Protein AF-A0A9Q3BEN0-F1 (afdb_monomer_lite)

Structure (mmCIF, N/CA/C/O backbone):
data_AF-A0A9Q3BEN0-F1
#
_entry.id   AF-A0A9Q3BEN0-F1
#
loop_
_atom_site.group_PDB
_atom_site.id
_atom_site.type_symbol
_atom_site.label_atom_id
_atom_site.label_alt_id
_atom_site.label_comp_id
_atom_site.label_asym_id
_atom_site.label_entity_id
_atom_site.label_seq_id
_atom_site.pdbx_PDB_ins_code
_atom_site.Cartn_x
_atom_site.Cartn_y
_atom_site.Cartn_z
_atom_site.occupancy
_atom_site.B_iso_or_equiv
_atom_site.auth_seq_id
_atom_site.auth_comp_id
_atom_site.auth_asym_id
_atom_site.auth_atom_id
_atom_site.pdbx_PDB_model_num
ATOM 1 N N . MET A 1 1 ? 19.324 -15.780 -10.689 1.00 61.22 1 MET A N 1
ATOM 2 C CA . MET A 1 1 ? 20.238 -15.515 -11.826 1.00 61.22 1 MET A CA 1
ATOM 3 C C . MET A 1 1 ? 19.479 -14.907 -13.008 1.00 61.22 1 MET A C 1
ATOM 5 O O . MET A 1 1 ? 19.783 -13.780 -13.358 1.00 61.22 1 MET A O 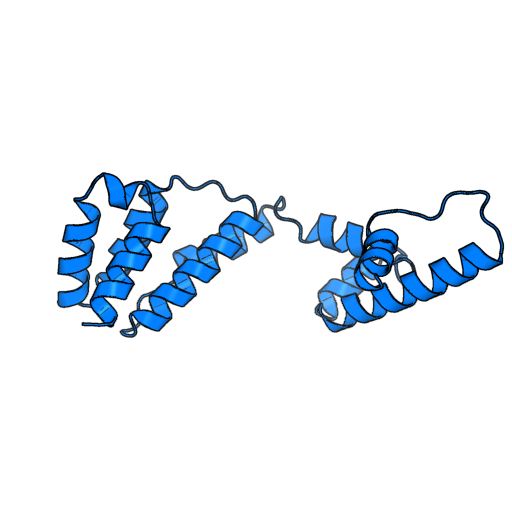1
ATOM 9 N N . ARG A 1 2 ? 18.416 -15.550 -13.523 1.00 81.31 2 ARG A N 1
ATOM 10 C CA . ARG A 1 2 ? 17.612 -15.040 -14.657 1.00 81.31 2 ARG A CA 1
ATOM 11 C C . ARG A 1 2 ? 16.867 -13.717 -14.419 1.00 81.31 2 ARG A C 1
ATOM 13 O O . ARG A 1 2 ? 16.832 -12.873 -15.303 1.00 81.31 2 ARG A O 1
ATOM 20 N N . SER A 1 3 ? 16.296 -13.518 -13.229 1.00 82.50 3 SER A N 1
ATOM 21 C CA . SER A 1 3 ? 15.608 -12.266 -12.869 1.00 82.50 3 SER A CA 1
ATOM 22 C C . SER A 1 3 ? 16.534 -11.047 -12.902 1.00 82.50 3 SER A C 1
ATOM 24 O O . SER A 1 3 ? 16.117 -9.979 -13.330 1.00 82.50 3 SER A O 1
ATOM 26 N N . LYS A 1 4 ? 17.801 -11.224 -12.503 1.00 87.81 4 LYS A N 1
ATOM 27 C CA . LYS A 1 4 ? 18.815 -10.164 -12.512 1.00 87.81 4 LYS A CA 1
ATOM 28 C C . LYS A 1 4 ? 19.163 -9.733 -13.941 1.00 87.81 4 LYS A C 1
ATOM 30 O O . LYS A 1 4 ? 19.175 -8.543 -14.207 1.00 87.81 4 LYS A O 1
ATOM 35 N N . GLU A 1 5 ? 19.347 -10.688 -14.857 1.00 88.31 5 GLU A N 1
ATOM 36 C CA . GLU A 1 5 ? 19.608 -10.397 -16.280 1.00 88.31 5 GLU A CA 1
ATOM 37 C C . GLU A 1 5 ? 18.430 -9.669 -16.954 1.00 88.31 5 GLU A C 1
ATOM 39 O O . GLU A 1 5 ? 18.627 -8.786 -17.782 1.00 88.31 5 GLU A O 1
ATOM 44 N N . LEU A 1 6 ? 17.188 -10.035 -16.610 1.00 89.94 6 LEU A N 1
ATOM 45 C CA . LEU A 1 6 ? 15.993 -9.356 -17.127 1.00 89.94 6 LEU A CA 1
ATOM 46 C C . LEU A 1 6 ? 15.854 -7.930 -16.578 1.00 89.94 6 LEU A C 1
ATOM 48 O O . LEU A 1 6 ? 15.389 -7.050 -17.300 1.00 89.94 6 LEU A O 1
ATOM 52 N N . MET A 1 7 ? 16.254 -7.702 -15.324 1.00 87.88 7 MET A N 1
ATOM 53 C CA . MET A 1 7 ? 16.275 -6.362 -14.737 1.00 87.88 7 MET A CA 1
ATOM 54 C C . MET A 1 7 ? 17.356 -5.489 -15.382 1.00 87.88 7 MET A C 1
ATOM 56 O O . MET A 1 7 ? 17.088 -4.358 -15.768 1.00 87.88 7 MET A O 1
ATOM 60 N N . GLU A 1 8 ? 18.545 -6.046 -15.597 1.00 90.19 8 GLU A N 1
ATOM 61 C CA . GLU A 1 8 ? 19.686 -5.355 -16.203 1.00 90.19 8 GLU A CA 1
ATOM 62 C C . GLU A 1 8 ? 19.359 -4.787 -17.594 1.00 90.19 8 GLU A C 1
ATOM 64 O O . GLU A 1 8 ? 19.619 -3.615 -17.863 1.00 90.19 8 GLU A O 1
ATOM 69 N N . VAL A 1 9 ? 18.674 -5.557 -18.451 1.00 90.88 9 VAL A N 1
ATOM 70 C CA . VAL A 1 9 ? 18.232 -5.063 -19.772 1.00 90.88 9 VAL A CA 1
ATOM 71 C C . VAL A 1 9 ? 17.102 -4.026 -19.708 1.00 90.88 9 VAL A C 1
ATOM 73 O O . VAL A 1 9 ? 16.739 -3.442 -20.733 1.00 90.88 9 VAL A O 1
ATOM 76 N N . CYS A 1 10 ? 16.483 -3.826 -18.543 1.00 89.56 10 CYS A N 1
ATOM 77 C CA . CYS A 1 10 ? 15.505 -2.762 -18.302 1.00 89.56 10 CYS A CA 1
ATOM 78 C C . CYS A 1 10 ? 16.161 -1.495 -17.732 1.00 89.56 10 CYS A C 1
ATOM 80 O O . CYS A 1 10 ? 15.649 -0.401 -17.955 1.00 89.56 10 CYS A O 1
ATOM 82 N N . GLU A 1 11 ? 17.277 -1.625 -17.017 1.00 88.94 11 GLU A N 1
ATOM 83 C CA . GLU A 1 11 ? 17.954 -0.521 -16.322 1.00 88.94 11 GLU A CA 1
ATOM 84 C C . GLU A 1 11 ? 19.091 0.111 -17.128 1.00 88.94 11 GLU A C 1
ATOM 86 O O . GLU A 1 11 ? 19.399 1.283 -16.913 1.00 88.94 11 GLU A O 1
ATOM 91 N N . SER A 1 12 ? 19.650 -0.615 -18.100 1.00 87.44 12 SER A N 1
ATOM 92 C CA . SER A 1 12 ? 20.777 -0.156 -18.920 1.00 87.44 12 SER A CA 1
ATOM 93 C C . SER A 1 12 ? 20.530 -0.344 -20.418 1.00 87.44 12 SER A C 1
ATOM 95 O O . SER A 1 12 ? 19.690 -1.142 -20.836 1.00 87.44 12 SER A O 1
ATOM 97 N N . GLN A 1 13 ? 21.266 0.401 -21.248 1.00 83.12 13 GLN A N 1
ATOM 98 C CA . GLN A 1 13 ? 21.343 0.165 -22.694 1.00 83.12 13 GLN A CA 1
ATOM 99 C C . GLN A 1 13 ? 22.597 -0.634 -23.036 1.00 83.12 13 GLN A C 1
ATOM 101 O O . GLN A 1 13 ? 23.600 -0.541 -22.338 1.00 83.12 13 GLN A O 1
ATOM 106 N N . LEU A 1 14 ? 22.533 -1.375 -24.143 1.00 80.81 14 LEU A N 1
ATOM 107 C CA . LEU A 1 14 ? 23.715 -2.008 -24.709 1.00 80.81 14 LEU A CA 1
ATOM 108 C C . LEU A 1 14 ? 24.682 -0.938 -25.224 1.00 80.81 14 LEU A C 1
ATOM 110 O O . LEU A 1 14 ? 24.268 -0.051 -25.978 1.00 80.81 14 LEU A O 1
ATOM 114 N N . GLU A 1 15 ? 25.949 -1.017 -24.828 1.00 76.44 15 GLU A N 1
ATOM 115 C CA . GLU A 1 15 ? 26.978 -0.075 -25.267 1.00 76.44 15 GLU A CA 1
ATOM 116 C C . GLU A 1 15 ? 27.457 -0.368 -26.699 1.00 76.44 15 GLU A C 1
ATOM 118 O O . GLU A 1 15 ? 27.318 -1.472 -27.231 1.00 76.44 15 GLU A O 1
ATOM 123 N N . HIS A 1 16 ? 28.024 0.646 -27.360 1.00 60.53 16 HIS A N 1
ATOM 124 C CA . HIS A 1 16 ? 28.595 0.476 -28.696 1.00 60.53 16 HIS A CA 1
ATOM 125 C C . HIS A 1 16 ? 29.942 -0.253 -28.585 1.00 60.53 16 HIS A C 1
ATOM 127 O O . HIS A 1 16 ? 30.868 0.273 -27.976 1.00 60.53 16 HIS A O 1
ATOM 133 N N . GLY A 1 17 ? 30.066 -1.431 -29.208 1.00 63.38 17 GLY A N 1
ATOM 134 C CA . GLY A 1 17 ? 31.314 -2.212 -29.226 1.00 63.38 17 GLY A CA 1
ATOM 135 C C . GLY A 1 17 ? 31.166 -3.698 -28.889 1.00 63.38 17 GLY A C 1
ATOM 136 O O . GLY A 1 17 ? 32.157 -4.421 -28.941 1.00 63.38 17 GLY A O 1
ATOM 137 N N . GLU A 1 18 ? 29.955 -4.165 -28.573 1.00 75.38 18 GLU A N 1
ATOM 138 C CA . GLU A 1 18 ? 29.712 -5.568 -28.225 1.00 75.38 18 GLU A CA 1
ATOM 139 C C . GLU A 1 18 ? 29.791 -6.544 -29.403 1.00 75.38 18 GLU A C 1
ATOM 141 O O . GLU A 1 18 ? 29.558 -6.210 -30.570 1.00 75.38 18 GLU A O 1
ATOM 146 N N . THR A 1 19 ? 30.074 -7.807 -29.081 1.00 83.06 19 THR A N 1
ATOM 147 C CA . THR A 1 19 ? 30.094 -8.881 -30.072 1.00 83.06 19 THR A CA 1
ATOM 148 C C . THR A 1 19 ? 28.689 -9.193 -30.599 1.00 83.06 19 THR A C 1
ATOM 150 O O . THR A 1 19 ? 27.661 -8.961 -29.955 1.00 83.06 19 THR A O 1
ATOM 153 N N . THR A 1 20 ? 28.627 -9.822 -31.780 1.00 81.06 20 THR A N 1
ATOM 154 C CA . THR A 1 20 ? 27.356 -10.297 -32.369 1.00 81.06 20 THR A CA 1
ATOM 155 C C . THR A 1 20 ? 26.626 -11.277 -31.434 1.00 81.06 20 THR A C 1
ATOM 157 O O . THR A 1 20 ? 25.396 -11.311 -31.385 1.00 81.06 20 THR A O 1
ATOM 160 N N . THR A 1 21 ? 27.371 -12.075 -30.664 1.00 84.81 21 THR A N 1
ATOM 161 C CA . THR A 1 21 ? 26.815 -13.048 -29.713 1.00 84.81 21 THR A CA 1
ATOM 162 C C . THR A 1 21 ? 26.146 -12.361 -28.524 1.00 84.81 21 THR A C 1
ATOM 164 O O . THR A 1 21 ? 25.023 -12.727 -28.164 1.00 84.81 21 THR A O 1
ATOM 167 N N . GLU A 1 22 ? 26.789 -11.348 -27.945 1.00 82.50 22 GLU A N 1
ATOM 168 C CA . GLU A 1 22 ? 26.248 -10.585 -26.813 1.00 82.50 22 GLU A CA 1
ATOM 169 C C . GLU A 1 22 ? 25.034 -9.757 -27.241 1.00 82.50 22 GLU A C 1
ATOM 171 O O . GLU A 1 22 ? 23.973 -9.859 -26.621 1.00 82.50 22 GLU A O 1
ATOM 176 N N . THR A 1 23 ? 25.113 -9.110 -28.408 1.00 83.81 23 THR A N 1
ATOM 177 C CA . THR A 1 23 ? 23.987 -8.387 -29.021 1.00 83.81 23 THR A CA 1
ATOM 178 C C . THR A 1 23 ? 22.753 -9.286 -29.187 1.00 83.81 23 THR A C 1
ATOM 180 O O . THR A 1 23 ? 21.621 -8.899 -28.870 1.00 83.81 23 THR A O 1
ATOM 183 N N . ASN A 1 24 ? 22.948 -10.527 -29.644 1.00 85.81 24 ASN A N 1
ATOM 184 C CA . ASN A 1 24 ? 21.865 -11.499 -29.800 1.00 85.81 24 ASN A CA 1
ATOM 185 C C . ASN A 1 24 ? 21.289 -11.964 -28.454 1.00 85.81 24 ASN A C 1
ATOM 187 O O . ASN A 1 24 ? 20.069 -12.133 -28.332 1.00 85.81 24 ASN A O 1
ATOM 191 N N . LYS A 1 25 ? 22.138 -12.173 -27.438 1.00 89.00 25 LYS A N 1
ATOM 192 C CA . LYS A 1 25 ? 21.695 -12.508 -26.074 1.00 89.00 25 LYS A CA 1
ATOM 193 C C . LYS A 1 25 ? 20.861 -11.364 -25.491 1.00 89.00 25 LYS A C 1
ATOM 195 O O . LYS A 1 25 ? 19.751 -11.611 -25.011 1.00 89.00 25 LYS A O 1
ATOM 200 N N . TRP A 1 26 ? 21.354 -10.132 -25.598 1.00 89.00 26 TRP A N 1
ATOM 201 C CA . TRP A 1 26 ? 20.690 -8.923 -25.119 1.00 89.00 26 TRP A CA 1
ATOM 202 C C . TRP A 1 26 ? 19.331 -8.713 -25.785 1.00 89.00 26 TRP A C 1
ATOM 204 O O . TRP A 1 26 ? 18.324 -8.506 -25.113 1.00 89.00 26 TRP A O 1
ATOM 214 N N . THR A 1 27 ? 19.262 -8.869 -27.108 1.00 86.31 27 THR A N 1
ATOM 215 C CA . THR A 1 27 ? 18.011 -8.724 -27.870 1.00 86.31 27 THR A CA 1
ATOM 216 C C . THR A 1 27 ? 16.946 -9.735 -27.430 1.00 86.31 27 THR A C 1
ATOM 218 O O . THR A 1 27 ? 15.765 -9.388 -27.309 1.00 86.31 27 THR A O 1
ATOM 221 N N . LYS A 1 28 ? 17.344 -10.986 -27.154 1.00 89.31 28 LYS A N 1
ATOM 222 C CA . LYS A 1 28 ? 16.433 -12.021 -26.637 1.00 89.31 28 LYS A CA 1
ATOM 223 C C . LYS A 1 28 ? 15.910 -11.665 -25.246 1.00 89.31 28 LYS A C 1
ATOM 225 O O . LYS A 1 28 ? 14.700 -11.706 -25.037 1.00 89.31 28 LYS A O 1
ATOM 230 N N . LEU A 1 29 ? 16.805 -11.283 -24.335 1.00 90.62 29 LEU A N 1
ATOM 231 C CA . LEU A 1 29 ? 16.461 -10.839 -22.981 1.00 90.62 29 LEU A CA 1
ATOM 232 C C . LEU A 1 29 ? 15.518 -9.632 -23.002 1.00 90.62 29 LEU A C 1
ATOM 234 O O . LEU A 1 29 ? 14.485 -9.642 -22.338 1.00 90.62 29 LEU A O 1
ATOM 238 N N . SER A 1 30 ? 15.825 -8.631 -23.826 1.00 88.44 30 SER A N 1
ATOM 239 C CA . SER A 1 30 ? 15.011 -7.427 -23.972 1.00 88.44 30 SER A CA 1
ATOM 240 C C . SER A 1 30 ? 13.605 -7.748 -24.487 1.00 88.44 30 SER A C 1
ATOM 242 O O . SER A 1 30 ? 12.610 -7.280 -23.937 1.00 88.44 30 SER A O 1
ATOM 244 N N . SER A 1 31 ? 13.497 -8.625 -25.488 1.00 87.88 31 SER A N 1
ATOM 245 C CA . SER A 1 31 ? 12.200 -9.066 -26.021 1.00 87.88 31 SER A CA 1
ATOM 246 C C . SER A 1 31 ? 11.367 -9.832 -24.988 1.00 87.88 31 SER A C 1
ATOM 248 O O . SER A 1 31 ? 10.144 -9.698 -24.949 1.00 87.88 31 SER A O 1
ATOM 250 N N . GLU A 1 32 ? 12.012 -10.647 -24.155 1.00 90.56 32 GLU A N 1
ATOM 251 C CA . GLU A 1 32 ? 11.359 -11.376 -23.066 1.00 90.56 32 GLU A CA 1
ATOM 252 C C . GLU A 1 32 ? 10.856 -10.424 -21.975 1.00 90.56 32 GLU A C 1
ATOM 254 O O . GLU A 1 32 ? 9.689 -10.504 -21.588 1.00 90.56 32 GLU A O 1
ATOM 259 N N . ALA A 1 33 ? 11.685 -9.468 -21.552 1.00 90.38 33 ALA A N 1
ATOM 260 C CA . ALA A 1 33 ? 11.298 -8.437 -20.595 1.00 90.38 33 ALA A CA 1
ATOM 261 C C . ALA A 1 33 ? 10.108 -7.606 -21.104 1.00 90.38 33 ALA A C 1
ATOM 263 O O . ALA A 1 33 ? 9.135 -7.420 -20.374 1.00 90.38 33 ALA A O 1
ATOM 264 N N . VAL A 1 34 ? 10.114 -7.192 -22.379 1.00 87.25 34 VAL A N 1
ATOM 265 C CA . VAL A 1 34 ? 8.974 -6.487 -22.993 1.00 87.25 34 VAL A CA 1
ATOM 266 C C . VAL A 1 34 ? 7.700 -7.324 -22.905 1.00 87.25 34 VAL A C 1
ATOM 268 O O . VAL A 1 34 ? 6.668 -6.796 -22.496 1.00 87.25 34 VAL A O 1
ATOM 271 N N . LYS A 1 35 ? 7.741 -8.622 -23.234 1.00 87.44 35 LYS A N 1
ATOM 272 C CA . LYS A 1 35 ? 6.562 -9.502 -23.129 1.00 87.44 35 LYS A CA 1
ATOM 273 C C . LYS A 1 35 ? 6.038 -9.589 -21.698 1.00 87.44 35 LYS A C 1
ATOM 275 O O . LYS A 1 35 ? 4.832 -9.477 -21.490 1.00 87.44 35 LYS A O 1
ATOM 280 N N . LEU A 1 36 ? 6.932 -9.758 -20.725 1.00 88.25 36 LEU A N 1
ATOM 281 C CA . LEU A 1 36 ? 6.563 -9.825 -19.312 1.00 88.25 36 LEU A CA 1
ATOM 282 C C . LEU A 1 36 ? 5.904 -8.525 -18.850 1.00 88.25 36 LEU A C 1
ATOM 284 O O . LEU A 1 36 ? 4.800 -8.569 -18.311 1.00 88.25 36 LEU A O 1
ATOM 288 N N . ILE A 1 37 ? 6.522 -7.377 -19.129 1.00 85.81 37 ILE A N 1
ATOM 289 C CA . ILE A 1 37 ? 5.977 -6.058 -18.784 1.00 85.81 37 ILE A CA 1
ATOM 290 C C . ILE A 1 37 ? 4.605 -5.866 -19.438 1.00 85.81 37 ILE A C 1
ATOM 292 O O . ILE A 1 37 ? 3.632 -5.552 -18.756 1.00 85.81 37 ILE A O 1
ATOM 296 N N . SER A 1 38 ? 4.500 -6.135 -20.742 1.00 82.69 38 SER A N 1
ATOM 297 C CA . SER A 1 38 ? 3.257 -5.977 -21.513 1.00 82.69 38 SER A CA 1
ATOM 298 C C . SER A 1 38 ? 2.122 -6.857 -20.992 1.00 82.69 38 SER A C 1
ATOM 300 O O . SER A 1 38 ? 0.965 -6.464 -21.063 1.00 82.69 38 SER A O 1
ATOM 302 N N . SER A 1 39 ? 2.437 -8.035 -20.443 1.00 84.88 39 SER A N 1
ATOM 303 C CA . SER A 1 39 ? 1.441 -8.936 -19.845 1.00 84.88 39 SER A CA 1
ATOM 304 C C . SER A 1 39 ? 0.880 -8.437 -18.508 1.00 84.88 39 SER A C 1
ATOM 306 O O . SER A 1 39 ? -0.124 -8.962 -18.029 1.00 84.88 39 SER A O 1
ATOM 308 N N . ARG A 1 40 ? 1.533 -7.448 -17.884 1.00 81.81 40 ARG A N 1
ATOM 309 C CA . ARG A 1 40 ? 1.199 -6.939 -16.545 1.00 81.81 40 ARG A CA 1
ATOM 310 C C . ARG A 1 40 ? 0.644 -5.521 -16.538 1.00 81.81 40 ARG A C 1
ATOM 312 O O . ARG A 1 40 ? 0.108 -5.106 -15.516 1.00 81.81 40 ARG A O 1
ATOM 319 N N . ILE A 1 41 ? 0.752 -4.792 -17.645 1.00 78.31 41 ILE A N 1
ATOM 320 C CA . ILE A 1 41 ? 0.210 -3.437 -17.780 1.00 78.31 41 ILE A CA 1
ATOM 321 C C . ILE A 1 41 ? -1.024 -3.437 -18.679 1.00 78.31 41 ILE A C 1
ATOM 323 O O . ILE A 1 41 ? -1.196 -4.313 -19.526 1.00 78.31 41 ILE A O 1
ATOM 327 N N . SER A 1 42 ? -1.899 -2.446 -18.507 1.00 75.06 42 SER A N 1
ATOM 328 C CA . SER A 1 42 ? -3.079 -2.340 -19.362 1.00 75.06 42 SER A CA 1
ATOM 329 C C . SER A 1 42 ? -2.686 -1.990 -20.810 1.00 75.06 42 SER A C 1
ATOM 331 O O . SER A 1 42 ? -1.682 -1.302 -21.037 1.00 75.06 42 SER A O 1
ATOM 333 N N . PRO A 1 43 ? -3.491 -2.393 -21.814 1.00 70.69 43 PRO A N 1
ATOM 334 C CA . PRO A 1 43 ? -3.232 -2.054 -23.212 1.00 70.69 43 PRO A CA 1
ATOM 335 C C . PRO A 1 43 ? -3.099 -0.547 -23.467 1.00 70.69 43 PRO A C 1
ATOM 337 O O . PRO A 1 43 ? -2.299 -0.142 -24.304 1.00 70.69 43 PRO A O 1
ATOM 340 N N . SER A 1 44 ? -3.827 0.300 -22.731 1.00 67.69 44 SER A N 1
ATOM 341 C CA . SER A 1 44 ? -3.724 1.760 -22.855 1.00 67.69 44 SER A CA 1
ATOM 342 C C . SER A 1 44 ? -2.380 2.300 -22.355 1.00 67.69 44 SER A C 1
ATOM 344 O O . SER A 1 44 ? -1.752 3.088 -23.061 1.00 67.69 44 SER A O 1
ATOM 346 N N . MET A 1 45 ? -1.889 1.823 -21.203 1.00 65.19 45 MET A N 1
ATOM 347 C CA . MET A 1 45 ? -0.559 2.176 -20.681 1.00 65.19 45 MET A CA 1
ATOM 348 C C . MET A 1 45 ? 0.551 1.753 -21.649 1.00 65.19 45 MET A C 1
ATOM 350 O O . MET A 1 45 ? 1.501 2.498 -21.892 1.00 65.19 45 MET A O 1
ATOM 354 N N . PHE A 1 46 ? 0.414 0.559 -22.231 1.00 67.25 46 PHE A N 1
ATOM 355 C CA . PHE A 1 46 ? 1.360 0.030 -23.206 1.00 67.25 46 PHE A CA 1
ATOM 356 C C . PHE A 1 46 ? 1.381 0.854 -24.499 1.00 67.25 46 PHE A C 1
ATOM 358 O O . PHE A 1 46 ? 2.452 1.230 -24.973 1.00 67.25 46 PHE A O 1
ATOM 365 N N . LEU A 1 47 ? 0.211 1.185 -25.054 1.00 67.31 47 LEU A N 1
ATOM 366 C CA . LEU A 1 47 ? 0.089 1.966 -26.288 1.00 67.31 47 LEU A CA 1
ATOM 367 C C . LEU A 1 47 ? 0.648 3.388 -26.143 1.00 67.31 47 LEU A C 1
ATOM 369 O O . LEU A 1 47 ? 1.307 3.878 -27.063 1.00 67.31 47 LEU A O 1
ATOM 373 N N . ASP A 1 48 ? 0.449 4.033 -24.994 1.00 65.38 48 ASP A N 1
ATOM 374 C CA . ASP A 1 48 ? 1.007 5.363 -24.729 1.00 65.38 48 ASP A CA 1
ATOM 375 C C . ASP A 1 48 ? 2.527 5.333 -24.522 1.00 65.38 48 ASP A C 1
ATOM 377 O O . ASP A 1 48 ? 3.231 6.231 -24.997 1.00 65.38 48 ASP A O 1
ATOM 381 N N . ALA A 1 49 ? 3.062 4.275 -23.902 1.00 61.50 49 ALA A N 1
ATOM 382 C CA . ALA A 1 49 ? 4.506 4.053 -23.833 1.00 61.50 49 ALA A CA 1
ATOM 383 C C . ALA A 1 49 ? 5.118 3.773 -25.224 1.00 61.50 49 ALA A C 1
ATOM 385 O O . ALA A 1 49 ? 6.248 4.177 -25.508 1.00 61.50 49 ALA A O 1
ATOM 386 N N . ILE A 1 50 ? 4.357 3.130 -26.117 1.00 64.56 50 ILE A N 1
ATOM 387 C CA . ILE A 1 50 ? 4.787 2.709 -27.459 1.00 64.56 50 ILE A CA 1
ATOM 388 C C . ILE A 1 50 ? 4.736 3.805 -28.516 1.00 64.56 50 ILE A C 1
ATOM 390 O O . ILE A 1 50 ? 5.596 3.804 -29.401 1.00 64.56 50 ILE A O 1
ATOM 394 N N . LYS A 1 51 ? 3.78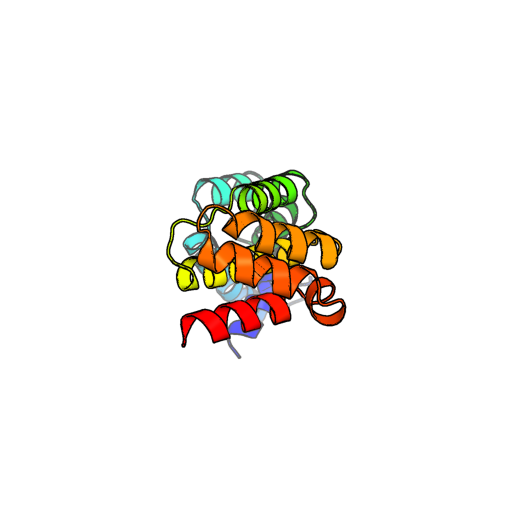7 4.748 -28.439 1.00 59.84 51 LYS A N 1
ATOM 395 C CA . LYS A 1 51 ? 3.589 5.828 -29.432 1.00 59.84 51 LYS A CA 1
ATOM 396 C C . LYS A 1 51 ? 4.842 6.674 -29.729 1.00 59.84 51 LYS A C 1
ATOM 398 O O . LYS A 1 51 ? 4.826 7.464 -30.665 1.00 59.84 51 LYS A O 1
ATOM 403 N N . LYS A 1 52 ? 5.929 6.504 -28.969 1.00 52.94 52 LYS A N 1
ATOM 404 C CA . LYS A 1 52 ? 7.226 7.178 -29.135 1.00 52.94 52 LYS A CA 1
ATOM 405 C C . LYS A 1 52 ? 8.386 6.262 -29.587 1.00 52.94 52 LYS A C 1
ATOM 407 O O . LYS A 1 52 ? 9.536 6.653 -29.439 1.00 52.94 52 LYS A O 1
ATOM 412 N N . GLY A 1 53 ? 8.115 5.070 -30.140 1.00 52.62 53 GLY A N 1
ATOM 413 C CA . GLY A 1 53 ? 9.124 4.224 -30.814 1.00 52.62 53 GLY A CA 1
ATOM 414 C C . GLY A 1 53 ? 9.765 3.104 -29.976 1.00 52.62 53 GLY A C 1
ATOM 415 O O . GLY A 1 53 ? 10.814 2.587 -30.346 1.00 52.62 53 GLY A O 1
ATOM 416 N N . ALA A 1 54 ? 9.155 2.701 -28.855 1.00 54.00 54 ALA A N 1
ATOM 417 C CA . ALA A 1 54 ? 9.783 1.832 -27.846 1.00 54.00 54 ALA A CA 1
ATOM 418 C C . ALA A 1 54 ? 9.544 0.308 -27.997 1.00 54.00 54 ALA A C 1
ATOM 420 O O . ALA A 1 54 ? 9.990 -0.464 -27.153 1.00 54.00 54 ALA A O 1
ATOM 421 N N . THR A 1 55 ? 8.860 -0.170 -29.045 1.00 56.47 55 THR A N 1
ATOM 422 C CA . THR A 1 55 ? 8.272 -1.536 -29.099 1.00 56.47 55 THR A CA 1
ATOM 423 C C . THR A 1 55 ? 9.245 -2.714 -28.973 1.00 56.47 55 THR A C 1
ATOM 425 O O . THR A 1 55 ? 8.796 -3.843 -28.801 1.00 56.47 55 THR A O 1
ATOM 428 N N . LYS A 1 56 ? 10.558 -2.496 -29.098 1.00 64.38 56 LYS A N 1
ATOM 429 C CA . LYS A 1 56 ? 11.574 -3.565 -29.051 1.00 64.38 56 LYS A CA 1
ATOM 430 C C . LYS A 1 56 ? 12.668 -3.341 -28.011 1.00 64.38 56 LYS A C 1
ATOM 432 O O . LYS A 1 56 ? 13.656 -4.063 -28.022 1.00 64.38 56 LYS A O 1
ATOM 437 N N . ASN A 1 57 ? 12.520 -2.336 -27.153 1.00 79.06 57 ASN A N 1
ATOM 438 C CA . ASN A 1 57 ? 13.560 -1.973 -26.205 1.00 79.06 57 ASN A CA 1
ATOM 439 C C . ASN A 1 57 ? 12.970 -1.923 -24.791 1.00 79.06 57 ASN A C 1
ATOM 441 O O . ASN A 1 57 ? 12.252 -0.989 -24.434 1.00 79.06 57 ASN A O 1
ATOM 445 N N . SER A 1 58 ? 13.278 -2.959 -24.009 1.00 86.75 58 SER A N 1
ATOM 446 C CA . SER A 1 58 ? 12.888 -3.096 -22.600 1.00 86.75 58 SER A CA 1
ATOM 447 C C . SER A 1 58 ? 13.308 -1.899 -21.757 1.00 86.75 58 SER A C 1
ATOM 449 O O . SER A 1 58 ? 12.499 -1.433 -20.967 1.00 86.75 58 SER A O 1
ATOM 451 N N . TYR A 1 59 ? 14.507 -1.352 -21.975 1.00 87.12 59 TYR A N 1
ATOM 452 C CA . TYR A 1 59 ? 14.987 -0.159 -21.281 1.00 87.12 59 TYR A CA 1
ATOM 453 C C . TYR A 1 59 ? 14.126 1.070 -21.583 1.00 87.12 59 TYR A C 1
ATOM 455 O O . TYR A 1 59 ? 13.683 1.763 -20.670 1.00 87.12 59 TYR A O 1
ATOM 463 N N . LEU A 1 60 ? 13.814 1.325 -22.858 1.00 83.19 60 LEU A N 1
ATOM 464 C CA . LEU A 1 60 ? 12.956 2.456 -23.231 1.00 83.19 60 LEU A CA 1
ATOM 465 C C . LEU A 1 60 ? 11.535 2.293 -22.686 1.00 83.19 60 LEU A C 1
ATOM 467 O O . LEU A 1 60 ? 10.962 3.265 -22.198 1.00 83.19 60 LEU A O 1
ATOM 471 N N . LEU A 1 61 ? 10.970 1.083 -22.752 1.00 83.69 61 LEU A N 1
ATOM 472 C CA . LEU A 1 61 ? 9.648 0.784 -22.201 1.00 83.69 61 LEU A CA 1
ATOM 473 C C . LEU A 1 61 ? 9.626 0.972 -20.678 1.00 83.69 61 LEU A C 1
ATOM 475 O O . LEU A 1 61 ? 8.753 1.673 -20.168 1.00 83.69 61 LEU A O 1
ATOM 479 N N . TRP A 1 62 ? 10.598 0.396 -19.968 1.00 85.94 62 TRP A N 1
ATOM 480 C CA . TRP A 1 62 ? 10.740 0.500 -18.516 1.00 85.94 62 TRP A CA 1
ATOM 481 C C . TRP A 1 62 ? 10.905 1.951 -18.069 1.00 85.94 62 TRP A C 1
ATOM 483 O O . TRP A 1 62 ? 10.160 2.417 -17.209 1.00 85.94 62 TRP A O 1
ATOM 493 N N . ASN A 1 63 ? 11.785 2.712 -18.721 1.00 82.12 63 ASN A N 1
ATOM 494 C CA . ASN A 1 63 ? 11.957 4.128 -18.419 1.00 82.12 63 ASN A CA 1
ATOM 495 C C . ASN A 1 63 ? 10.722 4.956 -18.743 1.00 82.12 63 ASN A C 1
ATOM 497 O O . ASN A 1 63 ? 10.418 5.864 -17.985 1.00 82.12 63 ASN A O 1
ATOM 501 N N . LYS A 1 64 ? 9.960 4.653 -19.802 1.00 78.00 64 LYS A N 1
ATOM 502 C CA . LYS A 1 64 ? 8.697 5.365 -20.055 1.00 78.00 64 LYS A CA 1
ATOM 503 C C . LYS A 1 64 ? 7.655 5.071 -18.991 1.00 78.00 64 LYS A C 1
ATOM 505 O O . LYS A 1 64 ? 6.954 5.986 -18.564 1.00 78.00 64 LYS A O 1
ATOM 510 N N . ILE A 1 65 ? 7.559 3.814 -18.566 1.00 77.88 65 ILE A N 1
ATOM 511 C CA . ILE A 1 65 ? 6.674 3.421 -17.473 1.00 77.88 65 ILE A CA 1
ATOM 512 C C . ILE A 1 65 ? 7.090 4.153 -16.200 1.00 77.88 65 ILE A C 1
ATOM 514 O O . ILE A 1 65 ? 6.244 4.791 -15.588 1.00 77.88 65 ILE A O 1
ATOM 518 N N . ASN A 1 66 ? 8.377 4.173 -15.857 1.00 78.19 66 ASN A N 1
ATOM 519 C CA . ASN A 1 66 ? 8.875 4.943 -14.720 1.00 78.19 66 ASN A CA 1
ATOM 520 C C . ASN A 1 66 ? 8.628 6.448 -14.899 1.00 78.19 66 ASN A C 1
ATOM 522 O O . ASN A 1 66 ? 8.095 7.093 -14.016 1.00 78.19 66 ASN A O 1
ATOM 526 N N . GLU A 1 67 ? 8.908 7.049 -16.047 1.00 74.31 67 GLU A N 1
ATOM 527 C CA . GLU A 1 67 ? 8.647 8.475 -16.268 1.00 74.31 67 GLU A CA 1
ATOM 528 C C . GLU A 1 67 ? 7.173 8.837 -16.077 1.00 74.31 67 GLU A C 1
ATOM 530 O O . GLU A 1 67 ? 6.876 9.898 -15.537 1.00 74.31 67 GLU A O 1
ATOM 535 N N . GLN A 1 68 ? 6.248 8.002 -16.560 1.00 69.62 68 GLN A N 1
ATOM 536 C CA . GLN A 1 68 ? 4.809 8.274 -16.538 1.00 69.62 68 GLN A CA 1
ATOM 537 C C . GLN A 1 68 ? 4.146 7.874 -15.220 1.00 69.62 68 GLN A C 1
ATOM 539 O O . GLN A 1 68 ? 3.250 8.572 -14.744 1.00 69.62 68 GLN A O 1
ATOM 544 N N . TYR A 1 69 ? 4.590 6.766 -14.642 1.00 65.75 69 TYR A N 1
ATOM 545 C CA . TYR A 1 69 ? 3.934 6.081 -13.535 1.00 65.75 69 TYR A CA 1
ATOM 546 C C . TYR A 1 69 ? 4.795 5.991 -12.276 1.00 65.75 69 TYR A C 1
ATOM 548 O O . TYR A 1 69 ? 4.293 5.539 -11.250 1.00 65.75 69 TYR A O 1
ATOM 556 N N . ALA A 1 70 ? 6.046 6.465 -12.291 1.00 65.81 70 ALA A N 1
ATOM 557 C CA . ALA A 1 70 ? 6.794 6.611 -11.051 1.00 65.81 70 ALA A CA 1
ATOM 558 C C . ALA A 1 70 ? 6.101 7.613 -10.129 1.00 65.81 70 ALA A C 1
ATOM 560 O O . ALA A 1 70 ? 5.401 8.547 -10.543 1.00 65.81 70 ALA A O 1
ATOM 561 N N . SER A 1 71 ? 6.378 7.395 -8.853 1.00 59.09 71 SER A N 1
ATOM 562 C CA . SER A 1 71 ? 5.948 8.138 -7.675 1.00 59.09 71 SER A CA 1
ATOM 563 C C . SER A 1 71 ? 5.825 9.654 -7.828 1.00 59.09 71 SER A C 1
ATOM 565 O O . SER A 1 71 ? 4.941 10.265 -7.245 1.00 59.09 71 SER A O 1
ATOM 567 N N . LYS A 1 72 ? 6.674 10.280 -8.645 1.00 61.03 72 LYS A N 1
ATOM 568 C CA . LYS A 1 72 ? 6.851 11.737 -8.676 1.00 61.03 72 LYS A CA 1
ATOM 569 C C . LYS A 1 72 ? 5.784 12.520 -9.451 1.00 61.03 72 LYS A C 1
ATOM 571 O O . LYS A 1 72 ? 5.844 13.748 -9.461 1.00 61.03 72 LYS A O 1
ATOM 576 N N . LYS A 1 73 ? 4.823 11.874 -10.128 1.00 69.50 73 LYS A N 1
ATOM 577 C CA . LYS A 1 73 ? 3.756 12.609 -10.834 1.00 69.50 73 LYS A CA 1
ATOM 578 C C . LYS A 1 73 ? 2.596 12.976 -9.900 1.00 69.50 73 LYS A C 1
ATOM 580 O O . LYS A 1 73 ? 2.007 12.069 -9.312 1.00 69.50 73 LYS A O 1
ATOM 585 N N . PRO A 1 74 ? 2.154 14.254 -9.867 1.00 71.75 74 PRO A N 1
ATOM 586 C CA . PRO A 1 74 ? 1.021 14.690 -9.043 1.00 71.75 74 PRO A CA 1
ATOM 587 C C . PRO A 1 74 ? -0.276 13.905 -9.268 1.00 71.75 74 PRO A C 1
ATOM 589 O O . PRO A 1 74 ? -1.052 13.732 -8.340 1.00 71.75 74 PRO A O 1
ATOM 592 N N . VAL A 1 75 ? -0.507 13.393 -10.481 1.00 73.75 75 VAL A N 1
ATOM 593 C CA . VAL A 1 75 ? -1.688 12.569 -10.797 1.00 73.75 75 VAL A CA 1
ATOM 594 C C . VAL A 1 75 ? -1.654 11.224 -10.064 1.00 73.75 75 VAL A C 1
ATOM 596 O O . VAL A 1 75 ? -2.685 10.775 -9.569 1.00 73.75 75 VAL A O 1
ATOM 599 N N . ASN A 1 76 ? -0.478 10.600 -9.950 1.00 74.81 76 ASN A N 1
ATOM 600 C CA . ASN A 1 76 ? -0.327 9.320 -9.254 1.00 74.81 76 ASN A CA 1
ATOM 601 C C . ASN A 1 76 ? -0.426 9.521 -7.742 1.00 74.81 76 ASN A C 1
ATOM 603 O O . ASN A 1 76 ? -1.150 8.777 -7.084 1.00 74.81 76 ASN A O 1
ATOM 607 N N . TRP A 1 77 ? 0.209 10.578 -7.219 1.00 81.88 77 TRP A N 1
ATOM 608 C CA . TRP A 1 77 ? -0.003 11.012 -5.838 1.00 81.88 77 TRP A CA 1
ATOM 609 C C . TRP A 1 77 ? -1.490 11.238 -5.559 1.00 81.88 77 TRP A C 1
ATOM 611 O O . TRP A 1 77 ? -2.037 10.623 -4.649 1.00 81.88 77 TRP A O 1
ATOM 621 N N . GLY A 1 78 ? -2.157 12.068 -6.362 1.00 84.12 78 GLY A N 1
ATOM 622 C CA . GLY A 1 78 ? -3.568 12.392 -6.186 1.00 84.12 78 GLY A CA 1
ATOM 623 C C . GLY A 1 78 ? -4.450 11.147 -6.208 1.00 84.12 78 GLY A C 1
ATOM 624 O O . GLY A 1 78 ? -5.306 10.994 -5.346 1.00 84.12 78 GLY A O 1
ATOM 625 N N . GLY A 1 79 ? -4.208 10.212 -7.130 1.00 86.06 79 GLY A N 1
ATOM 626 C CA . GLY A 1 79 ? -4.946 8.950 -7.193 1.00 86.06 79 GLY A CA 1
ATOM 627 C C . GLY A 1 79 ? -4.798 8.102 -5.927 1.00 86.06 79 GLY A C 1
ATOM 628 O O . GLY A 1 79 ? -5.801 7.656 -5.370 1.00 86.06 79 GLY A O 1
ATOM 629 N N . VAL A 1 80 ? -3.567 7.903 -5.448 1.00 88.00 80 VAL A N 1
ATOM 630 C CA . VAL A 1 80 ? -3.305 7.129 -4.222 1.00 88.00 80 VAL A CA 1
ATOM 631 C C . VAL A 1 80 ? -3.848 7.848 -2.985 1.00 88.00 80 VAL A C 1
ATOM 633 O O . VAL A 1 80 ? -4.502 7.229 -2.149 1.00 88.00 80 VAL A O 1
ATOM 636 N N . TRP A 1 81 ? -3.669 9.166 -2.894 1.00 90.25 81 TRP A N 1
ATOM 637 C CA . TRP A 1 81 ? -4.211 9.975 -1.805 1.00 90.25 81 TRP A CA 1
ATOM 638 C C . TRP A 1 81 ? -5.740 9.913 -1.750 1.00 90.25 81 TRP A C 1
ATOM 640 O O . TRP A 1 81 ? -6.317 9.694 -0.689 1.00 90.25 81 TRP A O 1
ATOM 650 N N . MET A 1 82 ? -6.416 10.028 -2.894 1.00 90.44 82 MET A N 1
ATOM 651 C CA . MET A 1 82 ? -7.875 9.925 -2.959 1.00 90.44 82 MET A CA 1
ATOM 652 C C . MET A 1 82 ? -8.367 8.530 -2.556 1.00 90.44 82 MET A C 1
ATOM 654 O O . MET A 1 82 ? -9.384 8.421 -1.869 1.00 90.44 82 MET A O 1
ATOM 658 N N . LYS A 1 83 ? -7.644 7.458 -2.911 1.00 90.25 83 LYS A N 1
ATOM 659 C CA . LYS A 1 83 ? -7.938 6.103 -2.410 1.00 90.25 83 LYS A CA 1
ATOM 660 C C . LYS A 1 83 ? -7.790 6.015 -0.889 1.00 90.25 83 LYS A C 1
ATOM 662 O O . LYS A 1 83 ? -8.688 5.502 -0.233 1.00 90.25 83 LYS A O 1
ATOM 66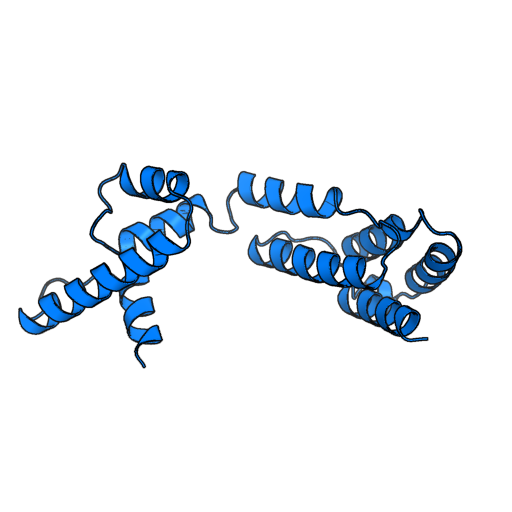7 N N . TRP A 1 84 ? -6.708 6.556 -0.327 1.00 92.19 84 TRP A N 1
ATOM 668 C CA . TRP A 1 84 ? -6.496 6.601 1.124 1.00 92.19 84 TRP A CA 1
ATOM 669 C C . TRP A 1 84 ? -7.625 7.349 1.846 1.00 92.19 84 TRP A C 1
ATOM 671 O O . TRP A 1 84 ? -8.248 6.828 2.772 1.00 92.19 84 TRP A O 1
ATOM 681 N N . VAL A 1 85 ? -7.951 8.558 1.387 1.00 91.38 85 VAL A N 1
ATOM 682 C CA . VAL A 1 85 ? -8.995 9.386 2.003 1.00 91.38 85 VAL A CA 1
ATOM 683 C C . VAL A 1 85 ? -10.379 8.745 1.863 1.00 91.38 85 VAL A C 1
ATOM 685 O O . VAL A 1 85 ? -11.174 8.842 2.795 1.00 91.38 85 VAL A O 1
ATOM 688 N N . SER A 1 86 ? -10.660 8.045 0.760 1.00 91.88 86 SER A N 1
ATOM 689 C CA . SER A 1 86 ? -11.940 7.347 0.537 1.00 91.88 86 SER A CA 1
ATOM 690 C C . SER A 1 86 ? -12.054 5.979 1.218 1.00 91.88 86 SER A C 1
ATOM 692 O O . SER A 1 86 ? -13.152 5.415 1.260 1.00 91.88 86 SER A O 1
ATOM 694 N N . LEU A 1 87 ? -10.968 5.452 1.795 1.00 94.19 87 LEU A N 1
ATOM 695 C CA . LEU A 1 87 ? -11.017 4.243 2.610 1.00 94.19 87 LEU A CA 1
ATOM 696 C C . LEU A 1 87 ? -12.006 4.446 3.767 1.00 94.19 87 LEU A C 1
ATOM 698 O O . LEU A 1 87 ? -11.940 5.444 4.486 1.00 94.19 87 LEU A O 1
ATOM 702 N N . THR A 1 88 ? -12.933 3.512 3.947 1.00 92.38 88 THR A N 1
ATOM 703 C CA . THR A 1 88 ? -13.991 3.588 4.963 1.00 92.38 88 THR A CA 1
ATOM 704 C C . THR A 1 88 ? -14.120 2.259 5.684 1.00 92.38 88 THR A C 1
ATOM 706 O O . THR A 1 88 ? -13.985 1.199 5.073 1.00 92.38 88 THR A O 1
ATOM 709 N N . PHE A 1 89 ? -14.392 2.318 6.986 1.00 94.69 89 PHE A N 1
ATOM 710 C CA . PHE A 1 89 ? -14.699 1.137 7.777 1.00 94.69 89 PHE A CA 1
ATOM 711 C C . PHE A 1 89 ? -16.127 0.659 7.485 1.00 94.69 89 PHE A C 1
ATOM 713 O O . PHE A 1 89 ? -17.084 1.426 7.611 1.00 94.69 89 PHE A O 1
ATOM 720 N N . LYS A 1 90 ? -16.266 -0.612 7.089 1.00 93.38 90 LYS A N 1
ATOM 721 C CA . LYS A 1 90 ? -17.539 -1.218 6.654 1.00 93.38 90 LYS A CA 1
ATOM 722 C C . LYS A 1 90 ? -18.047 -2.326 7.582 1.00 93.38 90 LYS A C 1
ATOM 724 O O . LYS A 1 90 ? -18.927 -3.085 7.195 1.00 93.38 90 LYS A O 1
ATOM 729 N N . GLY A 1 91 ? -17.513 -2.407 8.799 1.00 91.19 91 GLY A N 1
ATOM 730 C CA . GLY A 1 91 ? -17.923 -3.387 9.809 1.00 91.19 91 GLY A CA 1
ATOM 731 C C . GLY A 1 91 ? -16.961 -4.563 9.986 1.00 91.19 91 GLY A C 1
ATOM 732 O O . GLY A 1 91 ? -16.986 -5.173 11.048 1.00 91.19 91 GLY A O 1
ATOM 733 N N . ASP A 1 92 ? -16.087 -4.834 9.014 1.00 93.50 92 ASP A N 1
ATOM 734 C CA . ASP A 1 92 ? -15.015 -5.832 9.124 1.00 93.50 92 ASP A CA 1
ATOM 735 C C . ASP A 1 92 ? -13.686 -5.150 9.486 1.00 93.50 92 ASP A C 1
ATOM 737 O O . ASP A 1 92 ? -13.142 -4.353 8.711 1.00 93.50 92 ASP A O 1
ATOM 741 N N . LEU A 1 93 ? -13.205 -5.397 10.711 1.00 93.75 93 LEU A N 1
ATOM 742 C CA . LEU A 1 93 ? -12.001 -4.753 11.241 1.00 93.75 93 LEU A CA 1
ATOM 743 C C . LEU A 1 93 ? -10.731 -5.326 10.613 1.00 93.75 93 LEU A C 1
ATOM 745 O O . LEU A 1 93 ? -9.813 -4.558 10.326 1.00 93.75 93 LEU A O 1
ATOM 749 N N . GLN A 1 94 ? -10.701 -6.629 10.330 1.00 94.88 94 GLN A N 1
ATOM 750 C CA . GLN A 1 94 ? -9.565 -7.268 9.676 1.00 94.88 94 GLN A CA 1
ATOM 751 C C . GLN A 1 94 ? -9.393 -6.733 8.257 1.00 94.88 94 GLN A C 1
ATOM 753 O O . GLN A 1 94 ? -8.305 -6.295 7.876 1.00 94.88 94 GLN A O 1
ATOM 758 N N . GLU A 1 95 ? -10.484 -6.699 7.490 1.00 95.31 95 GLU A N 1
ATOM 759 C CA . GLU A 1 95 ? -10.471 -6.177 6.125 1.00 95.31 95 GLU A CA 1
ATOM 760 C C . GLU A 1 95 ? -10.012 -4.710 6.113 1.00 95.31 95 GLU A C 1
ATOM 762 O O . GLU A 1 95 ? -9.224 -4.288 5.261 1.00 95.31 95 GLU A O 1
ATOM 767 N N . TYR A 1 96 ? -10.466 -3.920 7.087 1.00 95.88 96 TYR A N 1
ATOM 768 C CA . TYR A 1 96 ? -10.047 -2.533 7.236 1.00 95.88 96 TYR A CA 1
ATOM 769 C C . TYR A 1 96 ? -8.556 -2.386 7.561 1.00 95.88 96 TYR A C 1
ATOM 771 O O . TYR A 1 96 ? -7.887 -1.547 6.949 1.00 95.88 96 TYR A O 1
ATOM 779 N N . ILE A 1 97 ? -8.022 -3.198 8.477 1.00 95.38 97 ILE A N 1
ATOM 780 C CA . ILE A 1 97 ? -6.593 -3.232 8.821 1.00 95.38 97 ILE A CA 1
ATOM 781 C C . ILE A 1 97 ? -5.757 -3.569 7.583 1.00 95.38 97 ILE A C 1
ATOM 783 O O . ILE A 1 97 ? -4.809 -2.848 7.261 1.00 95.38 97 ILE A O 1
ATOM 787 N N . ASP A 1 98 ? -6.128 -4.614 6.847 1.00 95.25 98 ASP A N 1
ATOM 788 C CA . ASP A 1 98 ? -5.388 -5.069 5.668 1.00 95.25 98 ASP A CA 1
ATOM 789 C C . ASP A 1 98 ? -5.417 -4.031 4.543 1.00 95.25 98 ASP A C 1
ATOM 791 O O . ASP A 1 98 ? -4.393 -3.743 3.910 1.00 95.25 98 ASP A O 1
ATOM 795 N N . ASN A 1 99 ? -6.577 -3.414 4.315 1.00 95.50 99 ASN A N 1
ATOM 796 C CA . ASN A 1 99 ? -6.718 -2.346 3.334 1.00 95.50 99 ASN A CA 1
ATOM 797 C C . ASN A 1 99 ? -5.941 -1.084 3.745 1.00 95.50 99 ASN A C 1
ATOM 799 O O . ASN A 1 99 ? -5.348 -0.435 2.882 1.00 95.50 99 ASN A O 1
ATOM 803 N N . SER A 1 100 ? -5.885 -0.765 5.042 1.00 95.31 100 SER A N 1
ATOM 804 C CA . SER A 1 100 ? -5.105 0.361 5.574 1.00 95.31 100 SER A CA 1
ATOM 805 C C . SER A 1 100 ? -3.602 0.149 5.377 1.00 95.31 100 SER A C 1
ATOM 807 O O . SER A 1 100 ? -2.930 1.027 4.836 1.00 95.31 100 SER A O 1
ATOM 809 N N . LYS A 1 101 ? -3.083 -1.043 5.714 1.00 94.12 101 LYS A N 1
ATOM 810 C CA . LYS A 1 101 ? -1.678 -1.428 5.470 1.00 94.12 101 LYS A CA 1
ATOM 811 C C . LYS A 1 101 ? -1.322 -1.319 3.989 1.00 94.12 101 LYS A C 1
ATOM 813 O O . LYS A 1 101 ? -0.300 -0.734 3.635 1.00 94.12 101 LYS A O 1
ATOM 818 N N . ARG A 1 102 ? -2.185 -1.839 3.107 1.00 92.25 102 ARG A N 1
ATOM 819 C CA . ARG A 1 102 ? -1.977 -1.766 1.653 1.00 92.25 102 ARG A CA 1
ATOM 820 C C . ARG A 1 102 ? -1.929 -0.321 1.160 1.00 92.25 102 ARG A C 1
ATOM 822 O O . ARG A 1 102 ? -1.033 0.026 0.400 1.00 92.25 102 ARG A O 1
ATOM 829 N N . ALA A 1 103 ? -2.857 0.520 1.604 1.00 91.69 103 ALA A N 1
ATOM 830 C CA . ALA A 1 103 ? -2.914 1.911 1.174 1.00 91.69 103 ALA A CA 1
ATOM 831 C C . ALA A 1 103 ? -1.729 2.745 1.700 1.00 91.69 103 ALA A C 1
ATOM 833 O O . ALA A 1 103 ? -1.220 3.594 0.973 1.00 91.69 103 ALA A O 1
ATOM 834 N N . MET A 1 104 ? -1.230 2.467 2.909 1.00 90.56 104 MET A N 1
ATOM 835 C CA . MET A 1 104 ? 0.007 3.073 3.422 1.00 90.56 104 MET A CA 1
ATOM 836 C C . MET A 1 104 ? 1.236 2.692 2.586 1.00 90.56 104 MET A C 1
ATOM 838 O O . MET A 1 104 ? 2.029 3.566 2.246 1.00 90.56 104 MET A O 1
ATOM 842 N N . LEU A 1 105 ? 1.362 1.422 2.184 1.00 88.31 105 LEU A N 1
ATOM 843 C CA . LEU A 1 105 ? 2.427 0.988 1.271 1.00 88.31 105 LEU A CA 1
ATOM 844 C C . LEU A 1 105 ? 2.313 1.661 -0.104 1.00 88.31 105 LEU A C 1
ATOM 846 O O . LEU A 1 105 ? 3.326 2.013 -0.702 1.00 88.31 105 LEU A O 1
ATOM 850 N N . GLU A 1 106 ? 1.094 1.872 -0.611 1.00 87.25 106 GLU A N 1
ATOM 851 C CA . GLU A 1 106 ? 0.886 2.630 -1.851 1.00 87.25 106 GLU A CA 1
ATOM 852 C C . GLU A 1 106 ? 1.332 4.095 -1.699 1.00 87.25 106 GLU A C 1
ATOM 854 O O . GLU A 1 106 ? 1.971 4.622 -2.610 1.00 87.25 106 GLU A O 1
ATOM 859 N N . LEU A 1 107 ? 1.041 4.747 -0.564 1.00 86.94 107 LEU A N 1
ATOM 860 C CA . LEU A 1 107 ? 1.481 6.121 -0.269 1.00 86.94 107 LEU A CA 1
ATOM 861 C C . LEU A 1 107 ? 3.010 6.232 -0.210 1.00 86.94 107 LEU A C 1
ATOM 863 O O . LEU A 1 107 ? 3.586 7.151 -0.797 1.00 86.94 107 LEU A O 1
ATOM 867 N N . GLU A 1 108 ? 3.668 5.281 0.449 1.00 84.00 108 GLU A N 1
ATOM 868 C CA . GLU A 1 108 ? 5.128 5.195 0.493 1.00 84.00 108 GLU A CA 1
ATOM 869 C C . GLU A 1 108 ? 5.707 4.973 -0.912 1.00 84.00 108 GLU A C 1
ATOM 871 O O . GLU A 1 108 ? 6.613 5.692 -1.339 1.00 84.00 108 GLU A O 1
ATOM 876 N N . ALA A 1 109 ? 5.115 4.060 -1.689 1.00 81.69 109 ALA A N 1
ATOM 877 C CA . ALA A 1 109 ? 5.534 3.774 -3.057 1.00 81.69 109 ALA A CA 1
ATOM 878 C C . ALA A 1 109 ? 5.432 4.996 -3.983 1.00 81.69 109 ALA A C 1
ATOM 880 O O . ALA A 1 109 ? 6.191 5.084 -4.951 1.00 81.69 109 ALA A O 1
ATOM 881 N N . VAL A 1 110 ? 4.531 5.946 -3.693 1.00 80.69 110 VAL A N 1
ATOM 882 C CA . VAL A 1 110 ? 4.418 7.222 -4.416 1.00 80.69 110 VAL A CA 1
ATOM 883 C C . VAL A 1 110 ? 5.127 8.408 -3.739 1.00 80.69 110 VAL A C 1
ATOM 885 O O . VAL A 1 110 ? 4.977 9.537 -4.199 1.00 80.69 110 VAL A O 1
ATOM 888 N N . ASN A 1 111 ? 5.979 8.172 -2.732 1.00 77.88 111 ASN A N 1
ATOM 889 C CA . ASN A 1 111 ? 6.734 9.198 -1.989 1.00 77.88 111 ASN A CA 1
ATOM 890 C C . ASN A 1 111 ? 5.850 10.306 -1.391 1.00 77.88 111 ASN A C 1
ATOM 892 O O . ASN A 1 111 ? 6.223 11.483 -1.367 1.00 77.88 111 ASN A O 1
ATOM 896 N N . VAL A 1 112 ? 4.661 9.944 -0.919 1.00 78.06 112 VAL A N 1
ATOM 897 C CA . VAL A 1 112 ? 3.751 10.892 -0.278 1.00 78.06 112 VAL A CA 1
ATOM 898 C C . VAL A 1 112 ? 4.130 10.994 1.184 1.00 78.06 112 VAL A C 1
ATOM 900 O O . VAL A 1 112 ? 3.876 10.085 1.968 1.00 78.06 112 VAL A O 1
ATOM 903 N N . ILE A 1 113 ? 4.753 12.113 1.544 1.00 79.44 113 ILE A N 1
ATOM 904 C CA . ILE A 1 113 ? 5.164 12.371 2.920 1.00 79.44 113 ILE A CA 1
ATOM 905 C C . ILE A 1 113 ? 3.949 12.892 3.683 1.00 79.44 113 ILE A C 1
ATOM 907 O O . ILE A 1 113 ? 3.514 14.027 3.489 1.00 79.44 113 ILE A O 1
ATOM 911 N N . VAL A 1 114 ? 3.405 12.044 4.550 1.00 86.38 114 VAL A N 1
ATOM 912 C CA . VAL A 1 114 ? 2.363 12.401 5.513 1.00 86.38 114 VAL A CA 1
ATOM 913 C C . VAL A 1 114 ? 2.962 12.255 6.900 1.00 86.38 114 VAL A C 1
ATOM 915 O O . VAL A 1 114 ? 3.671 11.287 7.168 1.00 86.38 114 VAL A O 1
ATOM 918 N N . GLN A 1 115 ? 2.685 13.216 7.775 1.00 93.00 115 GLN A N 1
ATOM 919 C CA . GLN A 1 115 ? 3.074 13.113 9.178 1.00 93.00 115 GLN A CA 1
ATOM 920 C C . GLN A 1 115 ? 2.428 11.859 9.803 1.00 93.00 115 GLN A C 1
ATOM 922 O O . GLN A 1 115 ? 1.225 11.649 9.590 1.00 93.00 115 GLN A O 1
ATOM 927 N N . PRO A 1 116 ? 3.191 11.011 10.519 1.00 92.62 116 PRO A N 1
ATOM 928 C CA . PRO A 1 116 ? 2.677 9.772 11.103 1.00 92.62 116 PRO A CA 1
ATOM 929 C C . PRO A 1 116 ? 1.426 9.976 11.963 1.00 92.62 116 PRO A C 1
ATOM 931 O O . PRO A 1 116 ? 0.464 9.225 11.838 1.00 92.62 116 PRO A O 1
ATOM 934 N N . GLU A 1 117 ? 1.378 11.051 12.738 1.00 94.44 117 GLU A N 1
ATOM 935 C CA . GLU A 1 117 ? 0.268 11.417 13.614 1.00 94.44 117 GLU A CA 1
ATOM 936 C C . GLU A 1 117 ? -1.011 11.649 12.807 1.00 94.44 117 GLU A C 1
ATOM 938 O O . GLU A 1 117 ? -2.078 11.137 13.142 1.00 94.44 117 GLU A O 1
ATOM 943 N N . ILE A 1 118 ? -0.903 12.352 11.676 1.00 93.25 118 ILE A N 1
ATOM 944 C CA . ILE A 1 118 ? -2.033 12.591 10.772 1.00 93.25 118 ILE A CA 1
ATOM 945 C C . ILE A 1 118 ? -2.531 11.277 10.163 1.00 93.25 118 ILE A C 1
ATOM 947 O O . ILE A 1 118 ? -3.746 11.091 10.036 1.00 93.25 118 ILE A O 1
ATOM 951 N N . LEU A 1 119 ? -1.631 10.352 9.810 1.00 93.50 119 LEU A N 1
ATOM 952 C CA . LEU A 1 119 ? -2.019 9.019 9.339 1.00 93.50 119 LEU A CA 1
ATOM 953 C C . LEU A 1 119 ? -2.751 8.240 10.432 1.00 93.50 119 LEU A C 1
ATOM 955 O O . LEU A 1 119 ? -3.832 7.714 10.162 1.00 93.50 119 LEU A O 1
ATOM 959 N N . THR A 1 120 ? -2.216 8.215 11.653 1.00 95.31 120 THR A N 1
ATOM 960 C CA . THR A 1 120 ? -2.820 7.498 12.780 1.00 95.31 120 THR A CA 1
ATOM 961 C C . THR A 1 120 ? -4.187 8.075 13.142 1.00 95.31 120 THR A C 1
ATOM 963 O O . THR A 1 120 ? -5.161 7.326 13.215 1.00 95.31 120 THR A O 1
ATOM 966 N N . PHE A 1 121 ? -4.324 9.398 13.275 1.00 93.94 121 PHE A N 1
ATOM 967 C CA . PHE A 1 121 ? -5.619 10.030 13.556 1.00 93.94 121 PHE A CA 1
ATOM 968 C C . PHE A 1 121 ? -6.641 9.778 12.448 1.00 93.94 121 PHE A C 1
ATOM 970 O O . PHE A 1 121 ? -7.803 9.482 12.731 1.00 93.94 121 PHE A O 1
ATOM 977 N N . THR A 1 122 ? -6.219 9.844 11.183 1.00 93.75 122 THR A N 1
ATOM 978 C CA . THR A 1 122 ? -7.098 9.553 10.041 1.00 93.75 122 THR A CA 1
ATOM 979 C C . THR A 1 122 ? -7.571 8.101 10.066 1.00 93.75 122 THR A C 1
ATOM 981 O O . THR A 1 122 ? -8.742 7.825 9.805 1.00 93.75 122 THR A O 1
ATOM 984 N N . LEU A 1 123 ? -6.673 7.173 10.394 1.00 95.00 123 LEU A N 1
ATOM 985 C CA . LEU A 1 123 ? -6.955 5.746 10.473 1.00 95.00 123 LEU A CA 1
ATOM 986 C C . LEU A 1 123 ? -7.930 5.416 11.604 1.00 95.00 123 LEU A C 1
ATOM 988 O O . LEU A 1 123 ? -8.892 4.683 11.383 1.00 95.00 123 LEU A O 1
ATOM 992 N N . LEU A 1 124 ? -7.708 5.973 12.793 1.00 95.06 124 LEU A N 1
ATOM 993 C CA . LEU A 1 124 ? -8.563 5.748 13.957 1.00 95.06 124 LEU A CA 1
ATOM 994 C C . LEU A 1 124 ? -9.927 6.432 13.788 1.00 95.06 124 LEU A C 1
ATOM 996 O O . LEU A 1 124 ? -10.962 5.818 14.039 1.00 95.06 124 LEU A O 1
ATOM 1000 N N . GLY A 1 125 ? -9.962 7.662 13.267 1.00 93.94 125 GLY A N 1
ATOM 1001 C CA . GLY A 1 125 ? -11.204 8.423 13.076 1.00 93.94 125 GLY A CA 1
ATOM 1002 C C . GLY A 1 125 ? -12.192 7.780 12.093 1.00 93.94 125 GLY A C 1
ATOM 1003 O O . GLY A 1 125 ? -13.410 7.936 12.223 1.00 93.94 125 GLY A O 1
ATOM 1004 N N . LYS A 1 126 ? -11.696 6.993 11.133 1.00 93.62 126 LYS A N 1
ATOM 1005 C CA . LYS A 1 126 ? -12.519 6.233 10.175 1.00 93.62 126 LYS A CA 1
ATOM 1006 C C . LYS A 1 126 ? -13.305 5.079 10.808 1.00 93.62 126 LYS A C 1
ATOM 1008 O O . LYS A 1 126 ? -14.228 4.583 10.167 1.00 93.62 126 LYS A O 1
ATOM 1013 N N . LEU A 1 127 ? -12.983 4.675 12.040 1.00 93.88 127 LEU A N 1
ATOM 1014 C CA . LEU A 1 127 ? -13.680 3.617 12.787 1.00 93.88 127 LEU A CA 1
ATOM 1015 C C . LEU A 1 127 ? -14.942 4.115 13.520 1.00 93.88 127 LEU A C 1
ATOM 1017 O O . LEU A 1 127 ? -15.648 3.327 14.147 1.00 93.88 127 LEU A O 1
ATOM 1021 N N . SER A 1 128 ? -15.258 5.409 13.409 1.00 86.50 128 SER A N 1
ATOM 1022 C CA . SER A 1 128 ? -16.397 6.075 14.065 1.00 86.50 128 SER A CA 1
ATOM 1023 C C . SER A 1 128 ? -17.782 5.507 13.725 1.00 86.50 128 SER A C 1
ATOM 1025 O O . SER A 1 128 ? -18.750 5.795 14.422 1.00 86.50 128 SER A O 1
ATOM 1027 N N . SER A 1 129 ? -17.917 4.677 12.686 1.00 86.75 129 SER A N 1
ATOM 1028 C CA . SER A 1 129 ? -19.194 4.037 12.343 1.00 86.75 129 SER A CA 1
ATOM 1029 C C . SER A 1 129 ? -19.589 2.878 13.274 1.00 86.75 129 SER A C 1
ATOM 1031 O O . SER A 1 129 ? -20.715 2.389 13.181 1.00 86.75 129 SER A O 1
ATOM 1033 N N . ASN A 1 130 ? -18.717 2.445 14.194 1.00 90.00 130 ASN A N 1
ATOM 1034 C CA . ASN A 1 130 ? -19.022 1.429 15.206 1.00 90.00 130 ASN A CA 1
ATOM 1035 C C . ASN A 1 130 ? -18.614 1.910 16.602 1.00 90.00 130 ASN A C 1
ATOM 1037 O O . ASN A 1 130 ? -17.432 2.050 16.889 1.00 90.00 130 ASN A O 1
ATOM 1041 N N . ALA A 1 131 ? -19.591 2.079 17.497 1.00 88.88 131 ALA A N 1
ATOM 1042 C CA . ALA A 1 131 ? -19.374 2.669 18.819 1.00 88.88 131 ALA A CA 1
ATOM 1043 C C . ALA A 1 131 ? -18.361 1.912 19.701 1.00 88.88 131 ALA A C 1
ATOM 1045 O O . ALA A 1 131 ? -17.599 2.545 20.428 1.00 88.88 131 ALA A O 1
ATOM 1046 N N . LYS A 1 132 ? -18.324 0.571 19.648 1.00 88.56 132 LYS A N 1
ATOM 1047 C CA . LYS A 1 132 ? -17.379 -0.219 20.460 1.00 88.56 132 LYS A CA 1
ATOM 1048 C C . LYS A 1 132 ? -15.947 -0.051 19.961 1.00 88.56 132 LYS A C 1
ATOM 1050 O O . LYS A 1 132 ? -15.037 0.175 20.751 1.00 88.56 132 LYS A O 1
ATOM 1055 N N . ILE A 1 133 ? -15.768 -0.137 18.645 1.00 90.50 133 ILE A N 1
ATOM 1056 C CA . ILE A 1 133 ? -14.456 0.016 18.010 1.00 90.50 133 ILE A CA 1
ATOM 1057 C C . ILE A 1 133 ? -13.986 1.469 18.126 1.00 90.50 133 ILE A C 1
ATOM 1059 O O . ILE A 1 133 ? -12.813 1.706 18.387 1.00 90.50 133 ILE A O 1
ATOM 1063 N N . GLN A 1 134 ? -14.897 2.436 18.011 1.00 92.38 134 GLN A N 1
ATOM 1064 C CA . GLN A 1 134 ? -14.608 3.852 18.208 1.00 92.38 134 GLN A CA 1
ATOM 1065 C C . GLN A 1 134 ? -14.056 4.128 19.610 1.00 92.38 134 GLN A C 1
ATOM 1067 O O . GLN A 1 134 ? -13.020 4.772 19.718 1.00 92.38 134 GLN A O 1
ATOM 1072 N N . GLN A 1 135 ? -14.690 3.616 20.670 1.00 92.94 135 GLN A N 1
ATOM 1073 C CA . GLN A 1 135 ? -14.182 3.795 22.037 1.00 92.94 135 GLN A CA 1
ATOM 1074 C C . GLN A 1 135 ? -12.762 3.246 22.193 1.00 92.94 135 GLN A C 1
ATOM 1076 O O . GLN A 1 135 ? -11.908 3.883 22.804 1.00 92.94 135 GLN A O 1
ATOM 1081 N N . PHE A 1 136 ? -12.488 2.077 21.612 1.00 93.38 136 PHE A N 1
ATOM 1082 C CA . PHE A 1 136 ? -11.142 1.517 21.627 1.00 93.38 136 PHE A CA 1
ATOM 1083 C C . PHE A 1 136 ? -10.156 2.384 20.827 1.00 93.38 136 PHE A C 1
ATOM 1085 O O . PHE A 1 136 ? -9.071 2.688 21.313 1.00 93.38 136 PHE A O 1
ATOM 1092 N N . ALA A 1 137 ? -10.550 2.854 19.643 1.00 93.31 137 ALA A N 1
ATOM 1093 C CA . ALA A 1 137 ? -9.744 3.741 18.811 1.00 93.31 137 ALA A CA 1
ATOM 1094 C C . ALA A 1 137 ? -9.425 5.079 19.504 1.00 93.31 137 ALA A C 1
ATOM 1096 O O . ALA A 1 137 ? -8.305 5.569 19.390 1.00 93.31 137 ALA A O 1
ATOM 1097 N N . GLU A 1 138 ? -10.367 5.644 20.261 1.00 93.44 138 GLU A N 1
ATOM 1098 C CA . GLU A 1 138 ? -10.158 6.846 21.076 1.00 93.44 138 GLU A CA 1
ATOM 1099 C C . GLU A 1 138 ? -9.105 6.611 22.166 1.00 93.44 138 GLU A C 1
ATOM 1101 O O . GLU A 1 138 ? -8.229 7.450 22.357 1.00 93.44 138 GLU A O 1
ATOM 1106 N N . VAL A 1 139 ? -9.116 5.445 22.824 1.00 93.44 139 VAL A N 1
ATOM 1107 C CA . VAL A 1 139 ? -8.067 5.070 23.789 1.00 93.44 139 VAL A CA 1
ATOM 1108 C C . VAL A 1 139 ? -6.697 4.989 23.115 1.00 93.44 139 VAL A C 1
ATOM 1110 O O . VAL A 1 139 ? -5.718 5.485 23.671 1.00 93.44 139 VAL A O 1
ATOM 1113 N N . LEU A 1 140 ? -6.613 4.412 21.911 1.00 93.94 140 LEU A N 1
ATOM 1114 C CA . LEU A 1 140 ? -5.353 4.361 21.159 1.00 93.94 140 LEU A CA 1
ATOM 1115 C C . LEU A 1 140 ? -4.868 5.763 20.761 1.00 93.94 140 LEU A C 1
ATOM 1117 O O . LEU A 1 140 ? -3.672 6.030 20.827 1.00 93.94 140 LEU A O 1
ATOM 1121 N N . ALA A 1 141 ? -5.781 6.665 20.391 1.00 92.81 141 ALA A N 1
ATOM 1122 C CA . ALA A 1 141 ? -5.457 8.035 19.987 1.00 92.81 141 ALA A CA 1
ATOM 1123 C C . ALA A 1 141 ? -4.923 8.912 21.135 1.00 92.81 141 ALA A C 1
ATOM 1125 O O . ALA A 1 141 ? -4.304 9.940 20.876 1.00 92.81 141 ALA A O 1
ATOM 1126 N N . LEU A 1 142 ? -5.158 8.522 22.391 1.00 92.44 142 LEU A N 1
ATOM 1127 C CA . LEU A 1 142 ? -4.638 9.205 23.580 1.00 92.44 142 LEU A CA 1
ATOM 1128 C C . LEU A 1 142 ? -3.244 8.713 23.999 1.00 92.44 142 LEU A C 1
ATOM 1130 O O . LEU A 1 142 ? -2.665 9.249 24.941 1.00 92.44 142 LEU A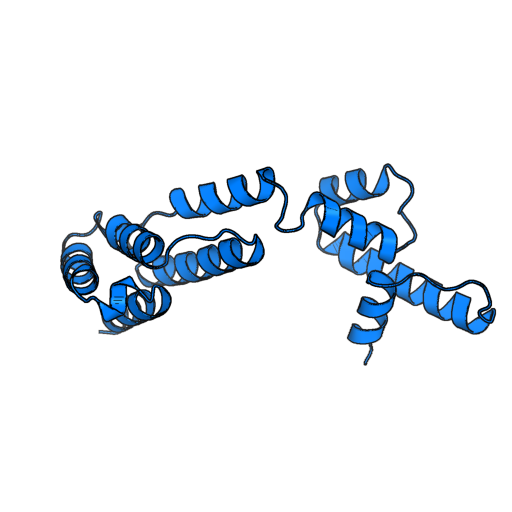 O 1
ATOM 1134 N N . ASN A 1 143 ? -2.709 7.688 23.334 1.00 93.88 143 ASN A N 1
ATOM 1135 C CA . ASN A 1 143 ? -1.382 7.162 23.613 1.00 93.88 143 ASN A CA 1
ATOM 1136 C C . ASN A 1 143 ? -0.349 7.794 22.663 1.00 93.88 143 ASN A C 1
ATOM 1138 O O . ASN A 1 143 ? -0.348 7.503 21.467 1.00 93.88 143 ASN A O 1
ATOM 1142 N N . GLU A 1 144 ? 0.546 8.620 23.215 1.00 90.44 144 GLU A N 1
ATOM 1143 C CA . GLU A 1 144 ? 1.588 9.344 22.467 1.00 90.44 144 GLU A CA 1
ATOM 1144 C C . GLU A 1 144 ? 2.500 8.419 21.641 1.00 90.44 144 GLU A C 1
ATOM 1146 O O . GLU A 1 144 ? 2.820 8.719 20.495 1.00 90.44 144 GLU A O 1
ATOM 1151 N N . GLU A 1 145 ? 2.852 7.242 22.162 1.00 91.62 145 GLU A N 1
ATOM 1152 C CA . GLU A 1 145 ? 3.693 6.284 21.436 1.00 91.62 145 GLU A CA 1
ATOM 1153 C C . GLU A 1 145 ? 2.973 5.711 20.204 1.00 91.62 145 GLU A C 1
ATOM 1155 O O . GLU A 1 145 ? 3.587 5.470 19.162 1.00 91.62 145 GLU A O 1
ATOM 1160 N N . LEU A 1 146 ? 1.657 5.495 20.309 1.00 91.94 146 LEU A N 1
ATOM 1161 C CA . LEU A 1 146 ? 0.860 4.918 19.228 1.00 91.94 146 LEU A CA 1
ATOM 1162 C C . LEU A 1 146 ? 0.572 5.925 18.117 1.00 91.94 146 LEU A C 1
ATOM 1164 O O . LEU A 1 146 ? 0.555 5.534 16.949 1.00 91.94 146 LEU A O 1
ATOM 1168 N N . ILE A 1 147 ? 0.346 7.200 18.450 1.00 93.19 147 ILE A N 1
ATOM 1169 C CA . ILE A 1 147 ? 0.015 8.219 17.442 1.00 93.19 147 ILE A CA 1
ATOM 1170 C C . ILE A 1 147 ? 1.171 8.449 16.466 1.00 93.19 147 ILE A C 1
ATOM 1172 O O . ILE A 1 147 ? 0.926 8.604 15.270 1.00 93.19 147 ILE A O 1
ATOM 1176 N N . GLU A 1 148 ? 2.416 8.364 16.933 1.00 94.12 148 GLU A N 1
ATOM 1177 C CA . GLU A 1 148 ? 3.616 8.509 1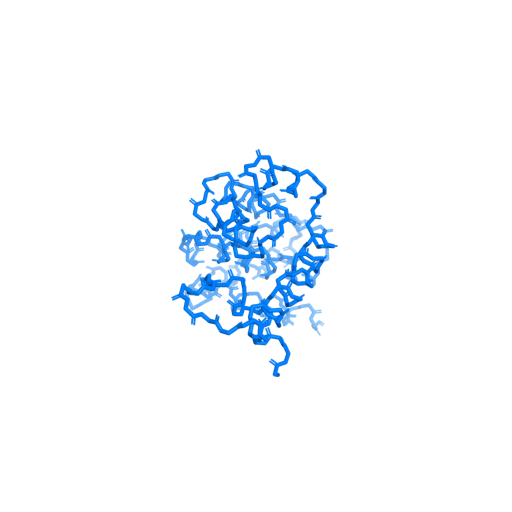6.100 1.00 94.12 148 GLU A CA 1
ATOM 1178 C C . GLU A 1 148 ? 3.908 7.255 15.254 1.00 94.12 148 GLU A C 1
ATOM 1180 O O . GLU A 1 148 ? 4.747 7.282 14.351 1.00 94.12 148 GLU A O 1
ATOM 1185 N N . GLN A 1 149 ? 3.204 6.145 15.506 1.00 94.06 149 GLN A N 1
ATOM 1186 C CA . GLN A 1 149 ? 3.472 4.844 14.893 1.00 94.06 149 GLN A CA 1
ATOM 1187 C C . GLN A 1 149 ? 2.195 4.198 14.315 1.00 94.06 149 GLN A C 1
ATOM 1189 O O . GLN A 1 149 ? 1.642 3.265 14.906 1.00 94.06 149 GLN A O 1
ATOM 1194 N N . PRO A 1 150 ? 1.762 4.585 13.096 1.00 94.06 150 PRO A N 1
ATOM 1195 C CA . PRO A 1 150 ? 0.541 4.065 12.467 1.00 94.06 150 PRO A CA 1
ATOM 1196 C C . PRO A 1 150 ? 0.469 2.533 12.395 1.00 94.06 150 PRO A C 1
ATOM 1198 O O . PRO A 1 150 ? -0.583 1.932 12.616 1.00 94.06 150 PRO A O 1
ATOM 1201 N N . ASN A 1 151 ? 1.601 1.877 12.117 1.00 93.88 151 ASN A N 1
ATOM 1202 C CA . ASN A 1 151 ? 1.682 0.415 12.069 1.00 93.88 151 ASN A CA 1
ATOM 1203 C C . ASN A 1 151 ? 1.475 -0.228 13.447 1.00 93.88 151 ASN A C 1
ATOM 1205 O O . ASN A 1 151 ? 0.886 -1.304 13.534 1.00 93.88 151 ASN A O 1
ATOM 1209 N N . LEU A 1 152 ? 1.934 0.419 14.519 1.00 94.88 152 LEU A N 1
ATOM 1210 C CA . LEU A 1 152 ? 1.739 -0.068 15.880 1.00 94.88 152 LEU A CA 1
ATOM 1211 C C . LEU A 1 152 ? 0.277 0.099 16.311 1.00 94.88 152 LEU A C 1
ATOM 1213 O O . LEU A 1 152 ? -0.298 -0.833 16.874 1.00 94.88 152 LEU A O 1
ATOM 1217 N N . ALA A 1 153 ? -0.356 1.224 15.965 1.00 95.12 153 ALA A N 1
ATOM 1218 C CA . ALA A 1 153 ? -1.791 1.426 16.165 1.00 95.12 153 ALA A CA 1
ATOM 1219 C C . ALA A 1 153 ? -2.626 0.352 15.438 1.00 95.12 153 ALA A C 1
ATOM 1221 O O . ALA A 1 153 ? -3.543 -0.227 16.021 1.00 95.12 153 ALA A O 1
ATOM 1222 N N . LEU A 1 154 ? -2.265 0.014 14.195 1.00 94.88 154 LEU A N 1
ATOM 1223 C CA . LEU A 1 154 ? -2.881 -1.083 13.441 1.00 94.88 154 LEU A CA 1
ATOM 1224 C C . LEU A 1 154 ? -2.694 -2.452 14.103 1.00 94.88 154 LEU A C 1
ATOM 1226 O O . LEU A 1 154 ? -3.635 -3.241 14.130 1.00 94.88 154 LEU A O 1
ATOM 1230 N N . SER A 1 155 ? -1.515 -2.738 14.655 1.00 95.00 155 SER A N 1
ATOM 1231 C CA . SER A 1 155 ? -1.283 -3.970 15.419 1.00 95.00 155 SER A CA 1
ATOM 1232 C C . SER A 1 155 ? -2.144 -4.028 16.683 1.00 95.00 155 SER A C 1
ATOM 1234 O O . SER A 1 155 ? -2.657 -5.085 17.019 1.00 95.00 155 SER A O 1
ATOM 1236 N N . LYS A 1 156 ? -2.396 -2.897 17.352 1.00 95.12 156 LYS A N 1
ATOM 1237 C CA . LYS A 1 156 ? -3.312 -2.862 18.505 1.00 95.12 156 LYS A CA 1
ATOM 1238 C C . LYS A 1 156 ? -4.771 -3.084 18.126 1.00 95.12 156 LYS A C 1
ATOM 1240 O O . LYS A 1 156 ? -5.502 -3.724 18.876 1.00 95.12 156 LYS A O 1
ATOM 1245 N N . LEU A 1 157 ? -5.195 -2.597 16.963 1.00 94.06 157 LEU A N 1
ATOM 1246 C CA . LEU A 1 157 ? -6.507 -2.935 16.406 1.00 94.06 157 LEU A CA 1
ATOM 1247 C C . LEU A 1 157 ? -6.605 -4.420 16.032 1.00 94.06 157 LEU A C 1
ATOM 1249 O O . LEU A 1 157 ? -7.664 -5.014 16.209 1.00 94.06 157 LEU A O 1
ATOM 1253 N N . GLN A 1 158 ? -5.512 -5.020 15.554 1.00 93.88 158 GLN A N 1
ATOM 1254 C CA . GLN A 1 158 ? -5.435 -6.457 15.285 1.00 93.88 158 GLN A CA 1
ATOM 1255 C C . GLN A 1 158 ? -5.600 -7.269 16.574 1.00 93.88 158 GLN A C 1
ATOM 1257 O O . GLN A 1 158 ? -6.458 -8.144 16.619 1.00 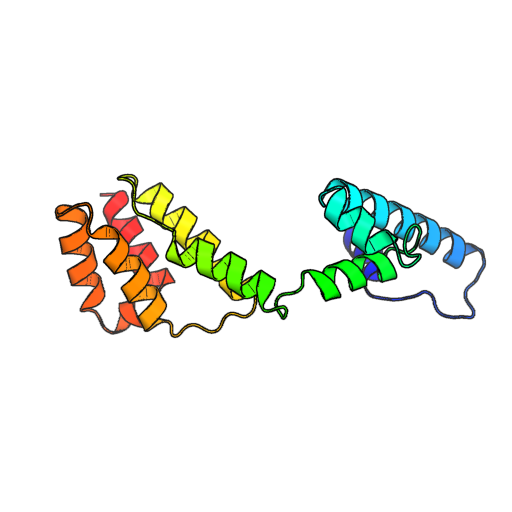93.88 158 GLN A O 1
ATOM 1262 N N . ASP A 1 159 ? -4.868 -6.909 17.636 1.00 93.19 159 ASP A N 1
ATOM 1263 C CA . ASP A 1 159 ? -4.997 -7.540 18.956 1.00 93.19 159 ASP A CA 1
ATOM 1264 C C . ASP A 1 159 ? -6.462 -7.509 19.443 1.00 93.19 159 ASP A C 1
ATOM 1266 O O . ASP A 1 159 ? -6.938 -8.456 20.058 1.00 93.19 159 ASP A O 1
ATOM 1270 N N . TYR A 1 160 ? -7.208 -6.434 19.158 1.00 88.94 160 TYR A N 1
ATOM 1271 C CA . TYR A 1 160 ? -8.633 -6.328 19.497 1.00 88.94 160 TYR A CA 1
ATOM 1272 C C . TYR A 1 160 ? -9.536 -7.251 18.664 1.00 88.94 160 TYR A C 1
ATOM 1274 O O . TYR A 1 160 ? -10.562 -7.693 19.166 1.00 88.94 160 TYR A O 1
ATOM 1282 N N . CYS A 1 161 ? -9.184 -7.534 17.407 1.00 82.12 161 CYS A N 1
ATOM 1283 C CA . CYS A 1 161 ? -9.943 -8.438 16.538 1.00 82.12 161 CYS A CA 1
ATOM 1284 C C . CYS A 1 161 ? -9.810 -9.909 16.961 1.00 82.12 161 CYS A C 1
ATOM 1286 O O . CYS A 1 161 ? -10.737 -10.692 16.755 1.00 82.12 161 CYS A O 1
ATOM 1288 N N . ASP A 1 162 ? -8.659 -10.273 17.527 1.00 77.56 162 ASP A N 1
ATOM 1289 C CA . ASP A 1 162 ? -8.324 -11.650 17.899 1.00 77.56 162 ASP A CA 1
ATOM 1290 C C . ASP A 1 162 ? -8.865 -12.056 19.292 1.00 77.56 162 ASP A C 1
ATOM 1292 O O . ASP A 1 162 ? -8.741 -13.220 19.682 1.00 77.56 162 ASP A O 1
ATOM 1296 N N . ASN A 1 163 ? -9.467 -11.112 20.031 1.00 59.25 163 ASN A N 1
ATOM 1297 C CA . ASN A 1 163 ? -10.078 -11.297 21.357 1.00 59.25 163 ASN A CA 1
ATOM 1298 C C . ASN A 1 163 ? -11.612 -11.348 21.294 1.00 59.25 163 ASN A C 1
ATOM 1300 O O . ASN A 1 163 ? -12.197 -12.122 22.088 1.00 59.25 163 ASN A O 1
#

Organism: NCBI:txid1389203

Radius of gyration: 22.17 Å; chains: 1; bounding box: 51×30×56 Å

pLDDT: mean 84.63, std 10.8, range [52.62, 95.88]

Secondary structure (DSSP, 8-state):
-HHHHHHHHHH-PPPTT--HHHHHHHHHHHHHHHHHHHHHS-HHHHHHHHTTT-TT-HHHHHHHHHHHHSTT-HHHHHHHHHHHHH----S-HHHHHHHHHHHHHHHHHTT----HHHHHHHHHHTTTTSHHHHHHHHHHHT-HHHHT-HHHHHHHHHHHHT-

Foldseek 3Di:
DLVVLLVDQQADDDDPPDDPVVVVVSQVSQQVSLVVVVVVDDPVLQVVLPVVPCNRGNNSSNVSCCVVPALADVVQLVVLVVLQLPQADDPDLVVLLVSLVVSVVSCVRSVPDDQQLVSLCSSLVRQVVDPVSNVVSVVQNPDPVNSNPNVVSSVVSVVVVVD

Sequence (163 aa):
MRSKELMEVCESQLEHGETTTETNKWTKLSSEAVKLISSRISPSMFLDAIKKGATKNSYLLWNKINEQYASKKPVNWGGVWMKWVSLTFKGDLQEYIDNSKRAMLELEAVNVIVQPEILTFTLLGKLSSNAKIQQFAEVLALNEELIEQPNLALSKLQDYCDN